Protein AF-M6RD53-F1 (afdb_monomer_lite)

Structure (mmCIF, N/CA/C/O backbone):
data_AF-M6RD53-F1
#
_entry.id   AF-M6RD53-F1
#
loop_
_atom_site.group_PDB
_atom_site.id
_atom_site.type_symbol
_atom_site.label_atom_id
_atom_site.label_alt_id
_atom_site.label_comp_id
_atom_site.label_asym_id
_atom_site.label_entity_id
_atom_site.label_seq_id
_atom_site.pdbx_PDB_ins_code
_atom_site.Cartn_x
_atom_site.Cartn_y
_atom_site.Cartn_z
_atom_site.occupancy
_atom_site.B_iso_or_equiv
_atom_site.auth_seq_id
_atom_site.auth_comp_id
_atom_site.auth_asym_id
_atom_site.auth_atom_id
_atom_site.pdbx_PDB_model_num
ATOM 1 N N . MET A 1 1 ? 35.331 -4.151 -40.644 1.00 53.81 1 MET A N 1
ATOM 2 C CA . MET A 1 1 ? 33.943 -4.321 -41.121 1.00 53.81 1 MET A CA 1
ATOM 3 C C . MET A 1 1 ? 34.021 -4.904 -42.520 1.00 53.81 1 MET A C 1
ATOM 5 O O . MET A 1 1 ? 34.867 -4.453 -43.284 1.00 53.81 1 MET A O 1
ATOM 9 N N . ARG A 1 2 ? 33.273 -5.974 -42.816 1.00 56.59 2 ARG A N 1
ATOM 10 C CA . ARG A 1 2 ? 33.287 -6.598 -44.147 1.00 56.59 2 ARG A CA 1
ATOM 11 C C . ARG A 1 2 ? 32.361 -5.780 -45.047 1.00 56.59 2 ARG A C 1
ATOM 13 O O . ARG A 1 2 ? 31.153 -5.938 -44.949 1.00 56.59 2 ARG A O 1
ATOM 20 N N . ASN A 1 3 ? 32.942 -4.913 -45.873 1.00 62.84 3 ASN A N 1
ATOM 21 C CA . ASN A 1 3 ? 32.221 -4.106 -46.869 1.00 62.84 3 ASN A CA 1
ATOM 22 C C . ASN A 1 3 ? 32.031 -4.845 -48.200 1.00 62.84 3 ASN A C 1
ATOM 24 O O . ASN A 1 3 ? 31.553 -4.262 -49.171 1.00 62.84 3 ASN A O 1
ATOM 28 N N . ASP A 1 4 ? 32.426 -6.115 -48.254 1.00 72.62 4 ASP A N 1
ATOM 29 C CA . ASP A 1 4 ? 32.366 -6.891 -49.480 1.00 72.62 4 ASP A CA 1
ATOM 30 C C . ASP A 1 4 ? 30.919 -7.331 -49.745 1.00 72.62 4 ASP A C 1
ATOM 32 O O . ASP A 1 4 ? 30.252 -7.836 -48.828 1.00 72.62 4 ASP A O 1
ATOM 36 N N . PRO A 1 5 ? 30.418 -7.153 -50.979 1.00 74.25 5 PRO A N 1
ATOM 37 C CA . PRO A 1 5 ? 29.074 -7.568 -51.339 1.00 74.25 5 PRO A CA 1
ATOM 38 C C . PRO A 1 5 ? 28.909 -9.083 -51.192 1.00 74.25 5 PRO A C 1
ATOM 40 O O . PRO A 1 5 ? 29.814 -9.867 -51.488 1.00 74.25 5 PRO A O 1
ATOM 43 N N . ILE A 1 6 ? 27.725 -9.515 -50.757 1.00 78.38 6 ILE A N 1
ATOM 44 C CA . ILE A 1 6 ? 27.370 -10.935 -50.730 1.00 78.38 6 ILE A CA 1
ATOM 45 C C . ILE A 1 6 ? 26.693 -11.290 -52.052 1.00 78.38 6 ILE A C 1
ATOM 47 O O . ILE A 1 6 ? 25.718 -10.654 -52.454 1.00 78.38 6 ILE A O 1
ATOM 51 N N . LYS A 1 7 ? 27.203 -12.333 -52.710 1.00 81.38 7 LYS A N 1
ATOM 52 C CA . LYS A 1 7 ? 26.614 -12.914 -53.919 1.00 81.38 7 LYS A CA 1
ATOM 53 C C . LYS A 1 7 ? 25.396 -13.752 -53.541 1.00 81.38 7 LYS A C 1
ATOM 55 O O . LYS A 1 7 ? 25.513 -14.720 -52.790 1.00 81.38 7 LYS A O 1
ATOM 60 N N . VAL A 1 8 ? 24.234 -13.382 -54.060 1.00 81.88 8 VAL A N 1
ATOM 61 C CA . VAL A 1 8 ? 22.974 -14.114 -53.901 1.00 81.88 8 VAL A CA 1
ATOM 62 C C . VAL A 1 8 ? 22.434 -14.525 -55.265 1.00 81.88 8 VAL A C 1
ATOM 64 O O . VAL A 1 8 ? 22.469 -13.759 -56.224 1.00 81.88 8 VAL A O 1
ATOM 67 N N . TYR A 1 9 ? 21.925 -15.752 -55.349 1.00 80.94 9 TYR A N 1
ATOM 68 C CA . TYR A 1 9 ? 21.310 -16.289 -56.559 1.00 80.94 9 TYR A CA 1
ATOM 69 C C . TYR A 1 9 ? 19.799 -16.153 -56.442 1.00 80.94 9 TYR A C 1
ATOM 71 O O . TYR A 1 9 ? 19.170 -16.837 -55.633 1.00 80.94 9 TYR A O 1
ATOM 79 N N . GLN A 1 10 ? 19.210 -15.266 -57.239 1.00 79.38 10 GLN A N 1
ATOM 80 C CA . GLN A 1 10 ? 17.764 -15.089 -57.277 1.00 79.38 10 GLN A CA 1
ATOM 81 C C . GLN A 1 10 ? 17.194 -15.769 -58.519 1.00 79.38 10 GLN A C 1
ATOM 83 O O . GLN A 1 10 ? 17.734 -15.645 -59.617 1.00 79.38 10 GLN A O 1
ATOM 88 N N . LYS A 1 11 ? 16.088 -16.494 -58.347 1.00 78.62 11 LYS A N 1
ATOM 89 C CA . LYS A 1 11 ? 15.357 -17.108 -59.456 1.00 78.62 11 LYS A CA 1
ATOM 90 C C . LYS A 1 11 ? 14.750 -16.006 -60.334 1.00 78.62 11 LYS A C 1
ATOM 92 O O . LYS A 1 11 ? 13.936 -15.219 -59.855 1.00 78.62 11 LYS A O 1
ATOM 97 N N . GLY A 1 12 ? 15.178 -15.941 -61.588 1.00 74.25 12 GLY A N 1
ATOM 98 C CA . GLY A 1 12 ? 14.642 -15.078 -62.636 1.00 74.25 12 GLY A CA 1
ATOM 99 C C . GLY A 1 12 ? 14.150 -15.897 -63.831 1.00 74.25 12 GLY A C 1
ATOM 100 O O . GLY A 1 12 ? 14.326 -17.116 -63.877 1.00 74.25 12 GLY A O 1
ATOM 101 N N . PHE A 1 13 ? 13.533 -15.218 -64.794 1.00 69.44 13 PHE A N 1
ATOM 102 C CA . PHE A 1 13 ? 13.013 -15.816 -66.022 1.00 69.44 13 PHE A CA 1
ATOM 103 C C . PHE A 1 13 ? 13.708 -15.166 -67.216 1.00 69.44 13 PHE A C 1
ATOM 105 O O . PHE A 1 13 ? 13.853 -13.944 -67.257 1.00 69.44 13 PHE A O 1
ATOM 112 N N . GLU A 1 14 ? 14.177 -15.980 -68.156 1.00 70.94 14 GLU A N 1
ATOM 113 C CA . GLU A 1 14 ? 14.779 -15.518 -69.407 1.00 70.94 14 GLU A CA 1
ATOM 114 C C . GLU A 1 14 ? 13.981 -16.129 -70.564 1.00 70.94 14 GLU A C 1
ATOM 116 O O . GLU A 1 14 ? 13.806 -17.350 -70.622 1.00 70.94 14 GLU A O 1
ATOM 121 N N . ASP A 1 15 ? 13.446 -15.279 -71.443 1.00 58.97 15 ASP A N 1
ATOM 122 C CA . ASP A 1 15 ? 12.709 -15.708 -72.631 1.00 58.97 15 ASP A CA 1
ATOM 123 C C . ASP A 1 15 ? 13.695 -15.941 -73.781 1.00 58.97 15 ASP A C 1
ATOM 125 O O . ASP A 1 15 ? 14.401 -15.031 -74.219 1.00 58.97 15 ASP A O 1
ATOM 129 N N . HIS A 1 16 ? 13.762 -17.182 -74.256 1.00 64.19 16 HIS A N 1
ATOM 130 C CA . HIS A 1 16 ? 14.516 -17.556 -75.446 1.00 64.19 16 HIS A CA 1
ATOM 131 C C . HIS A 1 16 ? 13.549 -18.199 -76.442 1.00 64.19 16 HIS A C 1
ATOM 133 O O . HIS A 1 16 ? 13.123 -19.340 -76.257 1.00 64.19 16 HIS A O 1
ATOM 139 N N . ASN A 1 17 ? 13.235 -17.478 -77.522 1.00 64.75 17 ASN A N 1
ATOM 140 C CA . ASN A 1 17 ? 12.312 -17.908 -78.579 1.00 64.75 17 ASN A CA 1
ATOM 141 C C . ASN A 1 17 ? 10.895 -18.277 -78.077 1.00 64.75 17 ASN A C 1
ATOM 143 O O . ASN A 1 17 ? 10.313 -19.251 -78.556 1.00 64.75 17 ASN A O 1
ATOM 147 N N . GLY A 1 18 ? 10.329 -17.518 -77.134 1.00 69.00 18 GLY A N 1
ATOM 148 C CA . GLY A 1 18 ? 8.959 -17.709 -76.641 1.00 69.00 18 GLY A CA 1
ATOM 149 C C . GLY A 1 18 ? 8.809 -18.837 -75.618 1.00 69.00 18 GLY A C 1
ATOM 150 O O . GLY A 1 18 ? 7.693 -19.291 -75.365 1.00 69.00 18 GLY A O 1
ATOM 151 N N . VAL A 1 19 ? 9.919 -19.320 -75.052 1.00 66.06 19 VAL A N 1
ATOM 152 C CA . VAL A 1 19 ? 9.939 -20.343 -74.002 1.00 66.06 19 VAL A CA 1
ATOM 153 C C . VAL A 1 19 ? 10.636 -19.757 -72.780 1.00 66.06 19 VAL A C 1
ATOM 155 O O . VAL A 1 19 ? 11.860 -19.611 -72.769 1.00 66.06 19 VAL A O 1
ATOM 158 N N . GLU A 1 20 ? 9.860 -19.455 -71.739 1.00 71.38 20 GLU A N 1
ATOM 159 C CA . GLU A 1 20 ? 10.399 -19.006 -70.456 1.00 71.38 20 GLU A CA 1
ATOM 160 C C . GLU A 1 20 ? 11.192 -20.135 -69.796 1.00 71.38 20 GLU A C 1
ATOM 162 O O . GLU A 1 20 ? 10.672 -21.224 -69.531 1.00 71.38 20 GLU A O 1
ATOM 167 N N . ARG A 1 21 ? 12.470 -19.875 -69.516 1.00 73.38 21 ARG A N 1
ATOM 168 C CA . ARG A 1 21 ? 13.313 -20.781 -68.734 1.00 73.38 21 ARG A CA 1
ATOM 169 C C . ARG A 1 21 ? 13.671 -20.141 -67.408 1.00 73.38 21 ARG A C 1
ATOM 171 O O . ARG A 1 21 ? 14.042 -18.969 -67.337 1.00 73.38 21 ARG A O 1
ATOM 178 N N . GLU A 1 22 ? 13.586 -20.941 -66.354 1.00 74.81 22 GLU A N 1
ATOM 179 C CA . GLU A 1 22 ? 14.036 -20.538 -65.029 1.00 74.81 22 GLU A CA 1
ATOM 180 C C . GLU A 1 22 ? 15.563 -20.442 -65.026 1.00 74.81 22 GLU A C 1
ATOM 182 O O . GLU A 1 22 ? 16.261 -21.416 -65.318 1.00 74.81 22 GLU A O 1
ATOM 187 N N . LYS A 1 23 ? 16.092 -19.267 -64.685 1.00 79.69 23 LYS A N 1
ATOM 188 C CA . LYS A 1 23 ? 17.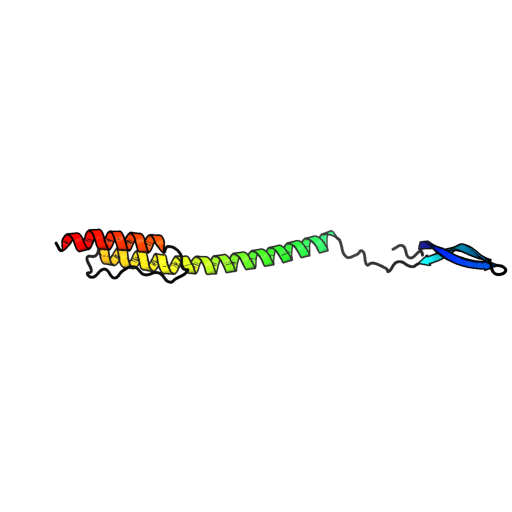531 -19.025 -64.580 1.00 79.69 23 LYS A CA 1
ATOM 189 C C . LYS A 1 23 ? 17.842 -18.343 -63.263 1.00 79.69 23 LYS A C 1
ATOM 191 O O . LYS A 1 23 ? 17.212 -17.359 -62.887 1.00 79.69 23 LYS A O 1
ATOM 196 N N . PHE A 1 24 ? 18.843 -18.852 -62.559 1.00 78.38 24 PHE A N 1
ATOM 197 C CA . PHE A 1 24 ? 19.360 -18.190 -61.371 1.00 78.38 24 PHE A CA 1
ATOM 198 C C . PHE A 1 24 ? 20.277 -17.045 -61.803 1.00 78.38 24 PHE A C 1
ATOM 200 O O . PHE A 1 24 ? 21.309 -17.274 -62.432 1.00 78.38 24 PHE A O 1
ATOM 207 N N . VAL A 1 25 ? 19.878 -15.813 -61.494 1.00 79.88 25 VAL A N 1
ATOM 208 C CA . VAL A 1 25 ? 20.654 -14.602 -61.773 1.00 79.88 25 VAL A CA 1
ATOM 209 C C . VAL A 1 25 ? 21.448 -14.245 -60.521 1.00 79.88 25 VAL A C 1
ATOM 211 O O . VAL A 1 25 ? 20.878 -14.099 -59.437 1.00 79.88 25 VAL A O 1
ATOM 214 N N . GLU A 1 26 ? 22.765 -14.121 -60.669 1.00 79.75 26 GLU A N 1
ATOM 215 C CA . GLU A 1 26 ? 23.658 -13.670 -59.602 1.00 79.75 26 GLU A CA 1
ATOM 216 C C . GLU A 1 26 ? 23.471 -12.165 -59.372 1.00 79.75 26 GLU A C 1
ATOM 218 O O . GLU A 1 26 ? 23.533 -11.363 -60.307 1.00 79.75 26 GLU A O 1
ATOM 223 N N . ARG A 1 27 ? 23.217 -11.778 -58.122 1.00 79.75 27 ARG A N 1
ATOM 224 C CA . ARG A 1 27 ? 23.136 -10.384 -57.686 1.00 79.75 27 ARG A CA 1
ATOM 225 C C . ARG A 1 27 ? 24.042 -10.171 -56.486 1.00 79.75 27 ARG A C 1
ATOM 227 O O . ARG A 1 27 ? 24.114 -11.006 -55.591 1.00 79.75 27 ARG A O 1
ATOM 234 N N . GLU A 1 28 ? 24.698 -9.026 -56.459 1.00 81.69 28 GLU A N 1
ATOM 235 C CA . GLU A 1 28 ? 25.512 -8.587 -55.334 1.00 81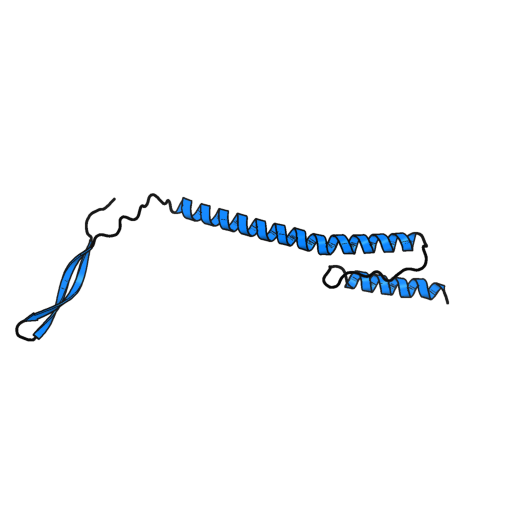.69 28 GLU A CA 1
ATOM 236 C C . GLU A 1 28 ? 24.669 -7.675 -54.438 1.00 81.69 28 GLU A C 1
ATOM 238 O O . GLU A 1 28 ? 24.154 -6.653 -54.893 1.00 81.69 28 GLU A O 1
ATOM 243 N N . ILE A 1 29 ? 24.486 -8.065 -53.173 1.00 79.12 29 ILE A N 1
ATOM 244 C CA . ILE A 1 29 ? 23.792 -7.251 -52.170 1.00 79.12 29 ILE A CA 1
ATOM 245 C C . ILE A 1 29 ? 24.778 -6.758 -51.113 1.00 79.12 29 ILE A C 1
ATOM 247 O O . ILE A 1 29 ? 25.564 -7.527 -50.555 1.00 79.12 29 ILE A O 1
ATOM 251 N N . PHE A 1 30 ? 24.709 -5.463 -50.816 1.00 76.94 30 PHE A N 1
ATOM 252 C CA . PHE A 1 30 ? 25.392 -4.873 -49.673 1.00 76.94 30 PHE A CA 1
ATOM 253 C C . PHE A 1 30 ? 24.505 -5.056 -48.445 1.00 76.94 30 PHE A C 1
ATOM 255 O O . PHE A 1 30 ? 23.360 -4.601 -48.432 1.00 76.94 30 PHE A O 1
ATOM 262 N N . LEU A 1 31 ? 25.013 -5.739 -47.418 1.00 72.31 31 LEU A N 1
ATOM 263 C CA . LEU A 1 31 ? 24.338 -5.719 -46.124 1.00 72.31 31 LEU A CA 1
ATOM 264 C C . LEU A 1 31 ? 24.483 -4.308 -45.543 1.00 72.31 31 LEU A C 1
ATOM 266 O O . LEU A 1 31 ? 25.557 -3.717 -45.678 1.00 72.31 31 LEU A O 1
ATOM 270 N N . PRO A 1 32 ? 23.432 -3.756 -44.915 1.00 70.56 32 PRO A N 1
ATOM 271 C CA . PRO A 1 32 ? 23.565 -2.488 -44.216 1.00 70.56 32 PRO A CA 1
ATOM 272 C C . PRO A 1 32 ? 24.671 -2.620 -43.164 1.00 70.56 32 PRO A C 1
ATOM 274 O O . PRO A 1 32 ? 24.783 -3.653 -42.499 1.00 70.56 32 PRO A O 1
ATOM 277 N N . ASP A 1 33 ? 25.506 -1.588 -43.053 1.00 69.44 33 ASP A N 1
ATOM 278 C CA . ASP A 1 33 ? 26.592 -1.542 -42.076 1.00 69.44 33 ASP A CA 1
ATOM 279 C C . ASP A 1 33 ? 25.974 -1.425 -40.677 1.00 69.44 33 ASP A C 1
ATOM 281 O O . ASP A 1 33 ? 25.650 -0.340 -40.189 1.00 69.44 33 ASP A O 1
ATOM 285 N N . TYR A 1 34 ? 25.679 -2.575 -40.071 1.00 64.69 34 TYR A N 1
ATOM 286 C CA . TYR A 1 34 ? 25.205 -2.635 -38.701 1.00 64.69 34 TYR A CA 1
ATOM 287 C C . TYR A 1 34 ? 26.376 -2.248 -37.803 1.00 64.69 34 TYR A C 1
ATOM 289 O O . TYR A 1 34 ? 27.356 -2.987 -37.706 1.00 64.69 34 TYR A O 1
ATOM 297 N N . ASP A 1 35 ? 26.265 -1.106 -37.123 1.00 61.88 35 ASP A N 1
ATOM 298 C CA . ASP A 1 35 ? 27.257 -0.676 -36.144 1.00 61.88 35 ASP A CA 1
ATOM 299 C C . ASP A 1 35 ? 27.310 -1.675 -34.974 1.00 61.88 35 ASP A C 1
ATOM 301 O O . ASP A 1 35 ? 26.584 -1.578 -33.982 1.00 61.88 35 ASP A O 1
ATOM 305 N N . HIS A 1 36 ? 28.180 -2.678 -35.095 1.00 62.03 36 HIS A N 1
ATOM 306 C CA . HIS A 1 36 ? 28.436 -3.683 -34.066 1.00 62.03 36 HIS A CA 1
ATOM 307 C C . HIS A 1 36 ? 29.122 -3.095 -32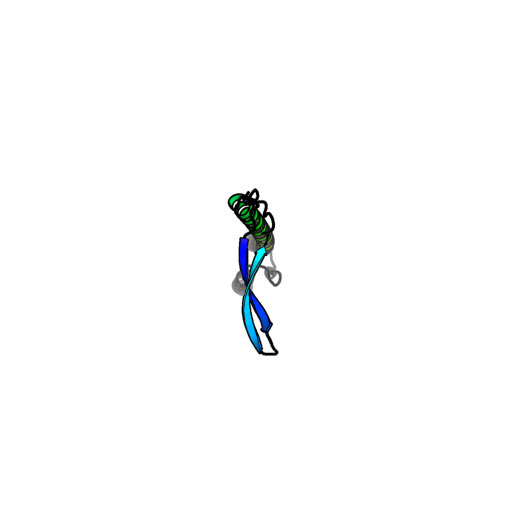.817 1.00 62.03 36 HIS A C 1
ATOM 309 O O . HIS A 1 36 ? 29.483 -3.847 -31.915 1.00 62.03 36 HIS A O 1
ATOM 315 N N . LYS A 1 37 ? 29.304 -1.766 -32.725 1.00 60.66 37 LYS A N 1
ATOM 316 C CA . LYS A 1 37 ? 29.718 -1.094 -31.481 1.00 60.66 37 LYS A CA 1
ATOM 317 C C . LYS A 1 37 ? 28.626 -1.077 -30.417 1.00 60.66 37 LYS A C 1
ATOM 319 O O . LYS A 1 37 ? 28.907 -0.757 -29.262 1.00 60.66 37 LYS A O 1
ATOM 324 N N . LEU A 1 38 ? 27.394 -1.435 -30.772 1.00 63.84 38 LEU A N 1
ATOM 325 C CA . LEU A 1 38 ? 26.370 -1.786 -29.800 1.00 63.84 38 LEU A CA 1
ATOM 326 C C . LEU A 1 38 ? 26.697 -3.160 -29.208 1.00 63.84 38 LEU A C 1
ATOM 328 O O . LEU A 1 38 ? 26.212 -4.190 -29.670 1.00 63.84 38 LEU A O 1
ATOM 332 N N . ASP A 1 39 ? 27.548 -3.157 -28.184 1.00 74.50 39 ASP A N 1
ATOM 333 C CA . ASP A 1 39 ? 27.868 -4.347 -27.410 1.00 74.50 39 ASP A CA 1
ATOM 334 C C . ASP A 1 39 ? 26.568 -4.980 -26.888 1.00 74.50 39 ASP A C 1
ATOM 336 O O . ASP A 1 39 ? 25.788 -4.356 -26.156 1.00 74.50 39 ASP A O 1
ATOM 340 N N . MET A 1 40 ? 26.326 -6.226 -27.296 1.00 73.88 40 MET A N 1
ATOM 341 C CA . MET A 1 40 ? 25.151 -7.001 -26.916 1.00 73.88 40 MET A CA 1
ATOM 342 C C . MET A 1 40 ? 24.989 -7.038 -25.390 1.00 73.88 40 MET A C 1
ATOM 344 O O . MET A 1 40 ? 23.865 -6.938 -24.890 1.00 73.88 40 MET A O 1
ATOM 348 N N . PHE A 1 41 ? 26.102 -7.078 -24.649 1.00 80.19 41 PHE A N 1
ATOM 349 C CA . PHE A 1 41 ? 26.093 -7.002 -23.190 1.00 80.19 41 PHE A CA 1
ATOM 350 C C . PHE A 1 41 ? 25.551 -5.661 -22.686 1.00 80.19 41 PHE A C 1
ATOM 352 O O . PHE A 1 41 ? 24.735 -5.627 -21.767 1.00 80.19 41 PHE A O 1
ATOM 359 N N . THR A 1 42 ? 25.925 -4.549 -23.320 1.00 82.31 42 THR A N 1
ATOM 360 C CA . THR A 1 42 ? 25.460 -3.210 -22.936 1.00 82.31 42 THR A CA 1
ATOM 361 C C . THR A 1 42 ? 23.954 -3.046 -23.148 1.00 82.31 42 THR A C 1
ATOM 363 O O . THR A 1 42 ? 23.277 -2.457 -22.302 1.00 82.31 42 THR A O 1
ATOM 366 N N . ILE A 1 43 ? 23.406 -3.576 -24.247 1.00 85.81 43 ILE A N 1
ATOM 367 C CA . ILE A 1 43 ? 21.957 -3.529 -24.506 1.00 85.81 43 ILE A CA 1
ATOM 368 C C . ILE A 1 43 ? 21.201 -4.347 -23.454 1.00 85.81 43 ILE A C 1
ATOM 370 O O . ILE A 1 43 ? 20.239 -3.852 -22.862 1.00 85.81 43 ILE A O 1
ATOM 374 N N . GLN A 1 44 ? 21.654 -5.575 -23.188 1.00 89.75 44 GLN A N 1
ATOM 375 C CA . GLN A 1 44 ? 21.006 -6.464 -22.223 1.00 89.75 44 GLN A CA 1
ATOM 376 C C . GLN A 1 44 ? 21.037 -5.880 -20.808 1.00 89.75 44 GLN A C 1
ATOM 378 O O . GLN A 1 44 ? 19.998 -5.798 -20.155 1.00 89.75 44 GLN A O 1
ATOM 383 N N . VAL A 1 45 ? 22.198 -5.397 -20.353 1.00 92.62 45 VAL A N 1
ATOM 384 C CA . VAL A 1 45 ? 22.352 -4.807 -19.016 1.00 92.62 45 VAL A CA 1
ATOM 385 C C . VAL A 1 45 ? 21.475 -3.566 -18.851 1.00 92.62 45 VAL A C 1
ATOM 387 O O . VAL A 1 45 ? 20.789 -3.441 -17.838 1.00 92.62 45 VAL A O 1
ATOM 390 N N . LYS A 1 46 ? 21.423 -2.670 -19.847 1.00 91.88 46 LYS A N 1
ATOM 391 C CA . LYS A 1 46 ? 20.537 -1.494 -19.796 1.00 91.88 46 LYS A CA 1
ATOM 392 C C . LYS A 1 46 ? 19.064 -1.891 -19.693 1.00 91.88 46 LYS A C 1
ATOM 394 O O . LYS A 1 46 ? 18.343 -1.312 -18.884 1.00 91.88 46 LYS A O 1
ATOM 399 N N . GLY A 1 47 ? 18.631 -2.886 -20.469 1.00 94.88 47 GLY A N 1
ATOM 400 C CA . GLY A 1 47 ? 17.265 -3.412 -20.406 1.00 94.88 47 GLY A CA 1
ATOM 401 C C . GLY A 1 47 ? 16.927 -4.003 -19.035 1.00 94.88 47 GLY A C 1
ATOM 402 O O . GLY A 1 47 ? 15.890 -3.671 -18.462 1.00 94.88 47 GLY A O 1
ATOM 403 N N . ILE A 1 48 ? 17.830 -4.814 -18.475 1.00 96.69 48 ILE A N 1
ATOM 404 C CA . ILE A 1 48 ? 17.678 -5.418 -17.144 1.00 96.69 48 ILE A CA 1
ATOM 405 C C . ILE A 1 48 ? 17.577 -4.340 -16.066 1.00 96.69 48 ILE A C 1
ATOM 407 O O . ILE A 1 48 ? 16.684 -4.408 -15.221 1.00 96.69 48 ILE A O 1
ATOM 411 N N . LEU A 1 49 ? 18.455 -3.334 -16.095 1.00 97.12 49 LEU A N 1
ATOM 412 C CA . LEU A 1 49 ? 18.434 -2.238 -15.126 1.00 97.12 49 LEU A CA 1
ATOM 413 C C . LEU A 1 49 ? 17.142 -1.430 -15.230 1.00 97.12 49 LEU A C 1
ATOM 415 O O . LEU A 1 49 ? 16.530 -1.128 -14.209 1.00 97.12 49 LEU A O 1
ATOM 419 N N . PHE A 1 50 ? 16.690 -1.128 -16.448 1.00 97.12 50 PHE A N 1
ATOM 420 C CA . PHE A 1 50 ? 15.439 -0.411 -16.662 1.00 97.12 50 PHE A CA 1
ATOM 421 C C . PHE A 1 50 ? 14.234 -1.189 -16.114 1.00 97.12 50 PHE A C 1
ATOM 423 O O . PHE A 1 50 ? 13.467 -0.640 -15.323 1.00 97.12 50 PHE A O 1
ATOM 430 N N . LEU A 1 51 ? 14.098 -2.476 -16.460 1.00 98.00 51 LEU A N 1
ATOM 431 C CA . LEU A 1 51 ? 13.025 -3.328 -15.936 1.00 98.00 51 LEU A CA 1
ATOM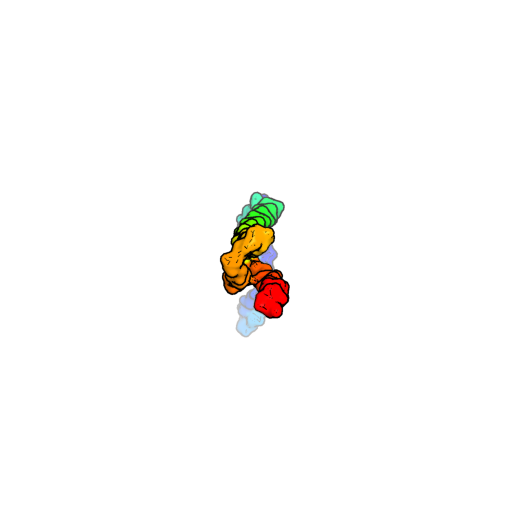 432 C C . LEU A 1 51 ? 13.102 -3.480 -14.413 1.00 98.00 51 LEU A C 1
ATOM 434 O O . LEU A 1 51 ? 12.071 -3.436 -13.748 1.00 98.00 51 LEU A O 1
ATOM 438 N N . SER A 1 52 ? 14.305 -3.626 -13.856 1.00 98.12 52 SER A N 1
ATOM 439 C CA . SER A 1 52 ? 14.509 -3.759 -12.409 1.00 98.12 52 SER A CA 1
ATOM 440 C C . SER A 1 52 ? 14.098 -2.490 -11.667 1.00 98.12 52 SER A C 1
ATOM 442 O O . SER A 1 52 ? 13.375 -2.571 -10.677 1.00 98.12 52 SER A O 1
ATOM 444 N N . CYS A 1 53 ? 14.494 -1.315 -12.163 1.00 98.25 53 CYS A N 1
ATOM 445 C CA . CYS A 1 53 ? 14.077 -0.030 -11.603 1.00 98.25 53 CYS A CA 1
ATOM 446 C C . CYS A 1 53 ? 12.562 0.163 -11.705 1.00 98.25 53 CYS A C 1
ATOM 448 O O . CYS A 1 53 ? 11.930 0.590 -10.740 1.00 98.25 53 CYS A O 1
ATOM 450 N N . LEU A 1 54 ? 11.970 -0.184 -12.850 1.00 98.31 54 LEU A N 1
ATOM 451 C CA . LEU A 1 54 ? 10.529 -0.098 -13.055 1.00 98.31 54 LEU A CA 1
ATOM 452 C C . LEU A 1 54 ? 9.772 -1.020 -12.086 1.00 98.31 54 LEU A C 1
ATOM 454 O O . LEU A 1 54 ? 8.811 -0.593 -11.446 1.00 98.31 54 LEU A O 1
ATOM 458 N N . PHE A 1 55 ? 10.229 -2.264 -11.940 1.00 98.25 55 PHE A N 1
ATOM 459 C CA . PHE A 1 55 ? 9.655 -3.234 -11.014 1.00 98.25 55 PHE A CA 1
ATOM 460 C C . PHE A 1 55 ? 9.782 -2.769 -9.563 1.00 98.25 55 PHE A C 1
ATOM 462 O O . PHE A 1 55 ? 8.790 -2.759 -8.840 1.00 98.25 55 PHE A O 1
ATOM 469 N N . LEU A 1 56 ? 10.968 -2.312 -9.151 1.00 98.25 56 LEU A N 1
ATOM 470 C CA . LEU A 1 56 ? 11.207 -1.785 -7.807 1.00 98.25 56 LEU A CA 1
ATOM 471 C C . LEU A 1 56 ? 10.323 -0.566 -7.506 1.00 98.25 56 LEU A C 1
ATOM 473 O O . LEU A 1 56 ? 9.771 -0.451 -6.412 1.00 98.25 56 LEU A O 1
ATOM 477 N N . GLY A 1 57 ? 10.152 0.332 -8.478 1.00 98.19 57 GLY A N 1
ATOM 478 C CA . GLY A 1 57 ? 9.252 1.476 -8.358 1.00 98.19 57 GLY A CA 1
ATOM 479 C C . GLY A 1 57 ? 7.803 1.039 -8.140 1.00 98.19 57 GLY A C 1
ATOM 480 O O . GLY A 1 57 ? 7.155 1.493 -7.197 1.00 98.19 57 GLY A O 1
ATOM 481 N N . MET A 1 58 ? 7.313 0.100 -8.955 1.00 98.12 58 MET A N 1
ATOM 482 C CA . MET A 1 58 ? 5.961 -0.448 -8.818 1.00 98.12 58 MET A CA 1
ATOM 483 C C . MET A 1 58 ? 5.743 -1.142 -7.468 1.00 98.12 58 MET A C 1
ATOM 485 O O . MET A 1 58 ? 4.743 -0.871 -6.801 1.00 98.12 58 MET A O 1
ATOM 489 N N . THR A 1 59 ? 6.670 -1.999 -7.030 1.00 97.81 59 THR A N 1
ATOM 490 C CA . THR A 1 59 ? 6.540 -2.710 -5.747 1.00 97.81 59 THR A CA 1
ATOM 491 C C . THR A 1 59 ? 6.594 -1.753 -4.562 1.00 97.81 59 THR A C 1
ATOM 493 O O . THR A 1 59 ? 5.816 -1.910 -3.621 1.00 97.81 59 THR A O 1
ATOM 496 N N . THR A 1 60 ? 7.439 -0.721 -4.617 1.00 97.69 60 THR A N 1
ATOM 497 C CA . THR A 1 60 ? 7.521 0.313 -3.573 1.00 97.69 60 THR A CA 1
ATOM 498 C C . THR A 1 60 ? 6.203 1.071 -3.446 1.00 97.69 60 THR A C 1
ATOM 500 O O . THR A 1 60 ? 5.660 1.178 -2.345 1.00 97.69 60 THR A O 1
ATOM 503 N N . ILE A 1 61 ? 5.640 1.539 -4.565 1.00 97.19 61 ILE A N 1
ATOM 504 C CA . ILE A 1 61 ? 4.353 2.250 -4.575 1.00 97.19 61 ILE A CA 1
ATOM 505 C C . ILE A 1 61 ? 3.242 1.352 -4.022 1.00 97.19 61 ILE A C 1
ATOM 507 O O . ILE A 1 61 ? 2.493 1.771 -3.138 1.00 97.19 61 ILE A O 1
ATOM 511 N N . PHE A 1 62 ? 3.163 0.104 -4.491 1.00 97.00 62 PHE A N 1
ATOM 512 C CA . PHE A 1 62 ? 2.164 -0.851 -4.017 1.00 97.00 62 PHE A CA 1
ATOM 513 C C . PHE A 1 62 ? 2.285 -1.105 -2.509 1.00 97.00 62 PHE A C 1
ATOM 515 O O . PHE A 1 62 ? 1.285 -1.077 -1.792 1.00 97.00 62 PHE A O 1
ATOM 522 N N . THR A 1 63 ? 3.511 -1.276 -2.011 1.00 96.56 63 THR A N 1
ATOM 523 C CA . THR A 1 63 ? 3.786 -1.511 -0.586 1.00 96.56 63 THR A CA 1
ATOM 524 C C . THR A 1 63 ? 3.346 -0.332 0.276 1.00 96.56 63 THR A C 1
ATOM 526 O O . THR A 1 63 ? 2.711 -0.532 1.311 1.00 96.56 63 THR A O 1
ATOM 529 N N . ILE A 1 64 ? 3.631 0.902 -0.152 1.00 95.81 64 ILE A N 1
ATOM 530 C CA . ILE A 1 64 ? 3.217 2.112 0.570 1.00 95.81 64 ILE A CA 1
ATOM 531 C C . ILE A 1 64 ? 1.689 2.202 0.627 1.00 95.81 64 ILE A C 1
ATOM 533 O O . ILE A 1 64 ? 1.123 2.375 1.709 1.00 95.81 64 ILE A O 1
ATOM 537 N N . ILE A 1 65 ? 1.011 2.034 -0.513 1.00 93.25 65 ILE A N 1
ATOM 538 C CA . ILE A 1 65 ? -0.457 2.078 -0.580 1.00 93.25 65 ILE A CA 1
ATOM 539 C C . ILE A 1 65 ? -1.061 1.010 0.338 1.00 93.25 65 ILE A C 1
ATOM 541 O O . ILE A 1 65 ? -1.945 1.313 1.141 1.00 93.25 65 ILE A O 1
ATOM 545 N N . TYR A 1 66 ? -0.558 -0.223 0.270 1.00 94.12 66 TYR A N 1
ATOM 546 C CA . TYR A 1 66 ? -1.048 -1.322 1.095 1.00 94.12 66 TYR A CA 1
ATOM 547 C C . TYR A 1 66 ? -0.800 -1.086 2.594 1.00 94.12 66 TYR A C 1
ATOM 549 O O . TYR A 1 66 ? -1.693 -1.294 3.413 1.00 94.12 66 TYR A O 1
ATOM 557 N N . SER A 1 67 ? 0.365 -0.548 2.963 1.00 95.19 67 SER A N 1
ATOM 558 C CA . SER A 1 67 ? 0.685 -0.183 4.349 1.00 95.19 67 SER A CA 1
ATOM 559 C C . SER A 1 67 ? -0.314 0.829 4.928 1.00 95.19 67 SER A C 1
ATOM 561 O O . SER A 1 67 ? -0.795 0.667 6.054 1.00 95.19 67 SER A O 1
ATOM 563 N N . HIS A 1 68 ? -0.734 1.826 4.142 1.00 90.44 68 HIS A N 1
ATOM 564 C CA . HIS A 1 68 ? -1.749 2.791 4.577 1.00 90.44 68 HIS A CA 1
ATOM 565 C C . HIS A 1 68 ? -3.129 2.158 4.823 1.00 90.44 68 HIS A C 1
ATOM 567 O O . HIS A 1 68 ? -3.826 2.580 5.756 1.00 90.44 68 HIS A O 1
ATOM 573 N N . LYS A 1 69 ? -3.495 1.117 4.059 1.00 93.12 69 LYS A N 1
ATOM 574 C CA . LYS A 1 69 ? -4.721 0.325 4.280 1.00 93.12 69 LYS A CA 1
ATOM 575 C C . LYS A 1 69 ? -4.687 -0.488 5.576 1.00 93.12 69 LYS A C 1
ATOM 577 O O . LYS A 1 69 ? -5.739 -0.922 6.028 1.00 93.12 69 LYS A O 1
ATOM 582 N N . MET A 1 70 ? -3.515 -0.689 6.184 1.00 94.94 70 MET A N 1
ATOM 583 C CA . MET A 1 70 ? -3.347 -1.405 7.456 1.00 94.94 70 MET A CA 1
ATOM 584 C C . MET A 1 70 ? -3.189 -0.450 8.647 1.00 94.94 70 MET A C 1
ATOM 586 O O . MET A 1 70 ? -3.840 -0.628 9.679 1.00 94.94 70 MET A O 1
ATOM 590 N N . ALA A 1 71 ? -2.350 0.584 8.507 1.00 94.50 71 ALA A N 1
ATOM 591 C CA . ALA A 1 71 ? -1.954 1.476 9.600 1.00 94.50 71 ALA A CA 1
ATOM 592 C C . ALA A 1 71 ? -3.125 2.279 10.196 1.00 94.50 71 ALA A C 1
ATOM 594 O O . ALA A 1 71 ? -3.225 2.437 11.413 1.00 94.50 71 ALA A O 1
ATOM 595 N N . GLY A 1 72 ? -4.039 2.770 9.353 1.00 91.00 72 GLY A N 1
ATOM 596 C CA . GLY A 1 72 ? -5.224 3.497 9.818 1.00 91.00 72 GLY A CA 1
ATOM 597 C C . GLY A 1 72 ? -6.163 2.620 10.658 1.00 91.00 72 GLY A C 1
ATOM 598 O O . GLY A 1 72 ? -6.446 2.959 11.812 1.00 91.00 72 GLY A O 1
ATOM 599 N N . PRO A 1 73 ? -6.632 1.483 10.116 1.00 93.25 73 PRO A N 1
ATOM 600 C CA . PRO A 1 73 ? -7.509 0.567 10.839 1.00 93.25 73 PRO A CA 1
ATOM 601 C C . PRO A 1 73 ? -6.924 0.035 12.146 1.00 93.25 73 PRO A C 1
ATOM 603 O O . PRO A 1 73 ? -7.611 0.063 13.168 1.00 93.25 73 PRO A O 1
ATOM 606 N N . ILE A 1 74 ? -5.653 -0.391 12.149 1.00 95.06 74 ILE A N 1
ATOM 607 C CA . ILE A 1 74 ? -5.018 -0.939 13.356 1.00 95.06 74 ILE A CA 1
ATOM 608 C C . ILE A 1 74 ? -4.890 0.121 14.455 1.00 95.06 74 ILE A C 1
ATOM 610 O O . ILE A 1 74 ? -5.120 -0.169 15.631 1.00 95.06 74 ILE A O 1
ATOM 614 N N . TYR A 1 75 ? -4.591 1.371 14.082 1.00 93.81 75 TYR A N 1
ATOM 615 C CA . TYR A 1 75 ? -4.542 2.484 15.025 1.00 93.81 75 TYR A CA 1
ATOM 616 C C . TYR A 1 75 ? -5.921 2.754 15.638 1.00 93.81 75 TYR A C 1
ATOM 618 O O . TYR A 1 75 ? -6.031 2.915 16.856 1.00 93.81 75 TYR A O 1
ATOM 626 N N . ASN A 1 76 ? -6.982 2.735 14.822 1.00 90.38 76 ASN A N 1
ATOM 627 C CA . ASN A 1 76 ? -8.350 2.889 15.313 1.00 90.38 76 ASN A CA 1
ATOM 628 C C . ASN A 1 76 ? -8.732 1.754 16.275 1.00 90.38 76 ASN A C 1
ATOM 630 O O . ASN A 1 76 ? -9.168 2.043 17.387 1.00 90.38 76 ASN A O 1
ATOM 634 N N . ILE A 1 77 ? -8.503 0.488 15.900 1.00 93.44 77 ILE A N 1
ATOM 635 C CA . ILE A 1 77 ? -8.753 -0.673 16.772 1.00 93.44 77 ILE A CA 1
ATOM 636 C C . ILE A 1 77 ? -8.049 -0.483 18.121 1.00 93.44 77 ILE A C 1
ATOM 638 O O . ILE A 1 77 ? -8.689 -0.546 19.170 1.00 93.44 77 ILE A O 1
ATOM 642 N N . LYS A 1 78 ? -6.743 -0.186 18.105 1.00 93.69 78 LYS A N 1
ATOM 643 C CA . LYS A 1 78 ? -5.946 0.006 19.324 1.00 93.69 78 LYS A CA 1
ATOM 644 C C . LYS A 1 78 ? -6.510 1.119 20.208 1.00 93.69 78 LYS A C 1
ATOM 646 O O . LYS A 1 78 ? -6.570 0.960 21.427 1.00 93.69 78 LYS A O 1
ATOM 651 N N . ASN A 1 79 ? -6.927 2.233 19.610 1.00 91.44 79 ASN A N 1
ATOM 652 C CA . ASN A 1 79 ? -7.498 3.355 20.344 1.00 91.44 79 ASN A CA 1
ATOM 653 C C . ASN A 1 79 ? -8.848 2.996 20.985 1.00 91.44 79 ASN A C 1
ATOM 655 O O . ASN A 1 79 ? -9.060 3.300 22.155 1.00 91.44 79 ASN A O 1
ATOM 659 N N . GLN A 1 80 ? -9.735 2.302 20.261 1.00 90.00 80 GLN A N 1
ATOM 660 C CA . GLN A 1 80 ? -11.024 1.859 20.810 1.00 90.00 80 GLN A CA 1
ATOM 661 C C . GLN A 1 80 ? -10.833 0.864 21.957 1.00 90.00 80 GLN A C 1
ATOM 663 O O . GLN A 1 80 ? -11.433 1.022 23.017 1.00 90.00 80 GLN A O 1
ATOM 668 N N . LEU A 1 81 ? -9.940 -0.116 21.792 1.00 89.81 81 LEU A N 1
ATOM 669 C CA . LEU A 1 81 ? -9.637 -1.088 22.844 1.00 89.81 81 LEU A CA 1
ATOM 670 C C . LEU A 1 81 ? -9.044 -0.426 24.093 1.00 89.81 81 LEU A C 1
ATOM 672 O O . LEU A 1 81 ? -9.391 -0.810 25.206 1.00 89.81 81 LEU A O 1
ATOM 676 N N . ARG A 1 82 ? -8.193 0.597 23.931 1.00 91.19 82 ARG A N 1
ATOM 677 C CA . ARG A 1 82 ? -7.651 1.363 25.063 1.00 91.19 82 ARG A CA 1
ATOM 678 C C . ARG A 1 82 ? -8.752 2.100 25.833 1.00 91.19 82 ARG A C 1
ATOM 680 O O . ARG A 1 82 ? -8.724 2.078 27.058 1.00 91.19 82 ARG A O 1
ATOM 687 N N . LYS A 1 83 ? -9.716 2.711 25.137 1.00 87.75 83 LYS A N 1
ATOM 688 C CA . LYS A 1 83 ? -10.868 3.376 25.773 1.00 87.75 83 LYS A CA 1
ATOM 689 C C . LYS A 1 83 ? -11.757 2.391 26.524 1.00 87.75 83 LYS A C 1
ATOM 691 O O . LYS A 1 83 ? -12.119 2.646 27.667 1.00 87.75 83 LYS A O 1
ATOM 696 N N . LEU A 1 84 ? -12.027 1.229 25.922 1.00 86.00 84 LEU A N 1
ATOM 697 C CA . LEU A 1 84 ? -12.737 0.146 26.606 1.00 86.00 84 LEU A CA 1
ATOM 698 C C . LEU A 1 84 ? -12.003 -0.313 27.868 1.00 86.00 84 LEU A C 1
ATOM 700 O O . LEU A 1 84 ? -12.627 -0.486 28.909 1.00 86.00 84 LEU A O 1
ATOM 704 N N . ALA A 1 85 ? -10.685 -0.501 27.785 1.00 86.62 85 ALA A N 1
ATOM 705 C CA . ALA A 1 85 ? -9.875 -0.916 28.926 1.00 86.62 85 ALA A CA 1
ATOM 706 C C . ALA A 1 85 ? -9.863 0.131 30.054 1.00 86.62 85 ALA A C 1
ATOM 708 O O . ALA A 1 85 ? -9.738 -0.236 31.218 1.00 86.62 85 ALA A O 1
ATOM 709 N N . ALA A 1 86 ? -10.024 1.414 29.720 1.00 88.62 86 ALA A N 1
ATOM 710 C CA . ALA A 1 86 ? -10.146 2.508 30.682 1.00 88.62 86 ALA A CA 1
ATOM 711 C C . ALA A 1 86 ? -11.550 2.631 31.310 1.00 88.62 86 ALA A C 1
ATOM 713 O O . ALA A 1 86 ? -11.735 3.438 32.217 1.00 88.62 86 ALA A O 1
ATOM 714 N N . GLY A 1 87 ? -12.532 1.841 30.860 1.00 80.31 87 GLY A N 1
ATOM 715 C CA . GLY A 1 87 ? -13.903 1.878 31.377 1.00 80.31 87 GLY A CA 1
ATOM 716 C C . GLY A 1 87 ? -14.768 3.013 30.816 1.00 80.31 87 GLY A C 1
ATOM 717 O O . GLY A 1 87 ? -15.806 3.319 31.396 1.00 80.31 87 GLY A O 1
ATOM 718 N N . GLU A 1 88 ? -14.373 3.638 29.701 1.00 77.12 88 GLU A N 1
ATOM 719 C CA . GLU A 1 88 ? -15.179 4.670 29.036 1.00 77.12 88 GLU A CA 1
ATOM 720 C C . GLU A 1 88 ? -16.404 4.030 28.336 1.00 77.12 88 GLU A C 1
ATOM 722 O O . GLU A 1 88 ? -16.264 3.363 27.308 1.00 77.12 88 GLU A O 1
ATOM 727 N N . GLU A 1 89 ? -17.620 4.228 28.868 1.00 67.06 89 GLU A N 1
ATOM 728 C CA . GLU A 1 89 ? -18.880 3.915 28.166 1.00 67.06 89 GLU A CA 1
ATOM 729 C C . GLU A 1 89 ? -19.377 5.116 27.327 1.00 67.06 89 GLU A C 1
ATOM 731 O O . GLU A 1 89 ? -19.244 6.257 27.773 1.00 67.06 89 GLU A O 1
ATOM 736 N N . PRO A 1 90 ? -20.022 4.916 26.154 1.00 55.41 90 PRO A N 1
ATOM 737 C CA . PRO A 1 90 ? -20.339 3.651 25.495 1.00 55.41 90 PRO A CA 1
ATOM 738 C C . PRO A 1 90 ? -19.291 3.248 24.443 1.00 55.41 90 PRO A C 1
ATOM 740 O O . PRO A 1 90 ? -18.840 4.061 23.630 1.00 55.41 90 PRO A O 1
ATOM 743 N N . ALA A 1 91 ? -18.986 1.949 24.393 1.00 59.25 91 ALA A N 1
ATOM 744 C CA . ALA A 1 91 ? -18.196 1.330 23.335 1.00 59.25 91 ALA A CA 1
ATOM 745 C C . ALA A 1 91 ? -18.907 1.489 21.978 1.00 59.25 91 ALA A C 1
ATOM 747 O O . ALA A 1 91 ? -19.789 0.709 21.616 1.00 59.25 91 ALA A O 1
ATOM 748 N N . ARG A 1 92 ? -18.553 2.521 21.204 1.00 65.94 92 ARG A N 1
ATOM 749 C CA . ARG A 1 92 ? -18.981 2.605 19.801 1.00 65.94 92 ARG A CA 1
ATOM 750 C C . ARG A 1 92 ? -18.407 1.400 19.054 1.00 65.94 92 ARG A C 1
ATOM 752 O O . ARG A 1 92 ? -17.233 1.083 19.232 1.00 65.94 92 ARG A O 1
ATOM 759 N N . LYS A 1 93 ? -19.214 0.764 18.191 1.00 81.69 93 LYS A N 1
ATOM 760 C CA . LYS A 1 93 ? -18.737 -0.315 17.309 1.00 81.69 93 LYS A CA 1
ATOM 761 C C . LYS A 1 93 ? -17.471 0.145 16.579 1.00 81.69 93 LYS A C 1
ATOM 763 O O . LYS A 1 93 ? -17.457 1.223 15.976 1.00 81.69 93 LYS A O 1
ATOM 768 N N . ILE A 1 94 ? -16.423 -0.666 16.643 1.00 89.06 94 ILE A N 1
ATOM 769 C CA . ILE A 1 94 ? -15.184 -0.490 15.898 1.00 89.06 94 ILE A CA 1
ATOM 770 C C . ILE A 1 94 ? -15.542 -0.602 14.417 1.00 89.06 94 ILE A C 1
ATOM 772 O O . ILE A 1 94 ? -15.928 -1.668 13.949 1.00 89.06 94 ILE A O 1
ATOM 776 N N . LYS A 1 95 ? -15.465 0.512 13.685 1.00 88.56 95 LYS A N 1
ATOM 777 C CA . LYS A 1 95 ? -15.730 0.557 12.242 1.00 88.56 95 LYS A CA 1
ATOM 778 C C . LYS A 1 95 ? -14.433 0.779 11.483 1.00 88.56 95 LYS A C 1
ATOM 780 O O . LYS A 1 95 ? -13.667 1.687 11.814 1.00 88.56 95 LYS A O 1
ATOM 785 N N . ILE A 1 96 ? -14.225 -0.023 10.449 1.00 91.31 96 ILE A N 1
ATOM 786 C CA . ILE A 1 96 ? -13.134 0.127 9.491 1.00 91.31 96 ILE A CA 1
ATOM 787 C C . ILE A 1 96 ? -13.740 0.482 8.124 1.00 91.31 96 ILE A C 1
ATOM 789 O O . ILE A 1 96 ? -14.896 0.173 7.840 1.00 91.31 96 ILE A O 1
ATOM 793 N N . ARG A 1 97 ? -12.992 1.216 7.294 1.00 89.56 97 ARG A N 1
ATOM 794 C CA . ARG A 1 97 ? -13.424 1.647 5.956 1.00 89.56 97 ARG A CA 1
ATOM 795 C C . ARG A 1 97 ? -13.566 0.429 5.043 1.00 89.56 97 ARG A C 1
ATOM 797 O O . ARG A 1 97 ? -12.752 -0.482 5.125 1.00 89.56 97 ARG A O 1
ATOM 804 N N . LYS A 1 98 ? -14.545 0.411 4.136 1.00 86.12 98 LYS A N 1
ATOM 805 C CA . LYS A 1 98 ? -14.696 -0.699 3.180 1.00 86.12 98 LYS A CA 1
ATOM 806 C C . LYS A 1 98 ? -13.446 -0.811 2.299 1.00 86.12 98 LYS A C 1
ATOM 808 O O . LYS A 1 98 ? -13.046 0.169 1.679 1.00 86.12 98 LYS A O 1
ATOM 813 N N . GLY A 1 99 ? -12.868 -2.008 2.236 1.00 87.00 99 GLY A N 1
ATOM 814 C CA . GLY A 1 99 ? -11.673 -2.298 1.443 1.00 87.00 99 GLY A CA 1
ATOM 815 C C . GLY A 1 99 ? -10.354 -2.155 2.200 1.00 87.00 99 GLY A C 1
ATOM 816 O O . GLY A 1 99 ? -9.346 -2.615 1.681 1.00 87.00 99 GLY A O 1
ATOM 817 N N . ASP A 1 100 ? -10.347 -1.586 3.406 1.00 92.94 100 ASP A N 1
ATOM 818 C CA . ASP A 1 100 ? -9.190 -1.631 4.306 1.00 92.94 100 ASP A CA 1
ATOM 819 C C . ASP A 1 100 ? -9.051 -3.013 4.966 1.00 92.94 100 ASP A C 1
ATOM 821 O O . ASP A 1 100 ? -10.029 -3.757 5.087 1.00 92.94 100 ASP A O 1
ATOM 825 N N . GLU A 1 101 ? -7.846 -3.326 5.439 1.00 94.38 101 GLU A N 1
ATOM 826 C CA . GLU A 1 101 ? -7.554 -4.597 6.108 1.00 94.38 101 GLU A CA 1
ATOM 827 C C . GLU A 1 101 ? -8.218 -4.691 7.497 1.00 94.38 101 GLU A C 1
ATOM 829 O O . GLU A 1 101 ? -8.637 -3.689 8.083 1.00 94.38 101 GLU A O 1
ATOM 834 N N . PHE A 1 102 ? -8.271 -5.908 8.051 1.00 95.31 102 PHE A N 1
ATOM 835 C CA . PHE A 1 102 ? -8.770 -6.217 9.404 1.00 95.31 102 PHE A CA 1
ATOM 836 C C . PHE A 1 102 ? -10.289 -6.078 9.633 1.00 95.31 102 PHE A C 1
ATOM 838 O O . PHE A 1 102 ? -10.711 -5.999 10.787 1.00 95.31 102 PHE A O 1
ATOM 845 N N . GLN A 1 103 ? -11.120 -6.093 8.582 1.00 94.25 103 GLN A N 1
ATOM 846 C CA . GLN A 1 103 ? -12.592 -6.063 8.723 1.00 94.25 103 GLN A CA 1
ATOM 847 C C . GLN A 1 103 ? -13.103 -7.164 9.658 1.00 94.25 103 GLN A C 1
ATOM 849 O O . GLN A 1 103 ? -13.758 -6.872 10.653 1.00 94.25 103 GLN A O 1
ATOM 854 N N . GLU A 1 104 ? -12.717 -8.414 9.390 1.00 94.50 104 GLU A N 1
ATOM 855 C CA . GLU A 1 104 ? -13.143 -9.577 10.178 1.00 94.50 104 GLU A CA 1
ATOM 856 C C . GLU A 1 104 ? -12.704 -9.474 11.643 1.00 94.50 104 GLU A C 1
ATOM 858 O O . GLU A 1 104 ? -13.452 -9.833 12.551 1.00 94.50 104 GLU A O 1
ATOM 863 N N . LEU A 1 105 ? -11.512 -8.919 11.895 1.00 95.00 105 LEU A N 1
ATOM 864 C CA . LEU A 1 105 ? -11.031 -8.669 13.251 1.00 95.00 105 LEU A CA 1
ATOM 865 C C . LEU A 1 105 ? -11.896 -7.620 13.960 1.00 95.00 105 LEU A C 1
ATOM 867 O O . LEU A 1 105 ? -12.244 -7.808 15.124 1.00 95.00 105 LEU A O 1
ATOM 871 N N . ALA A 1 106 ? -12.251 -6.522 13.288 1.00 93.75 106 ALA A N 1
ATOM 872 C CA . ALA A 1 106 ? -13.142 -5.522 13.871 1.00 93.75 106 ALA A CA 1
ATOM 873 C C . ALA A 1 106 ? -14.538 -6.088 14.146 1.00 93.75 106 ALA A C 1
ATOM 875 O O . ALA A 1 106 ? -15.095 -5.818 15.210 1.00 93.75 106 ALA A O 1
ATOM 876 N N . ASP A 1 107 ? -15.078 -6.901 13.239 1.00 93.50 107 ASP A N 1
ATOM 877 C CA . ASP A 1 107 ? -16.370 -7.560 13.422 1.00 93.50 107 ASP A CA 1
ATOM 878 C C . ASP A 1 107 ? -16.345 -8.518 14.615 1.00 93.50 107 ASP A C 1
ATOM 880 O O . ASP A 1 107 ? -17.223 -8.448 15.478 1.00 93.50 107 ASP A O 1
ATOM 884 N N . LEU A 1 108 ? -15.301 -9.342 14.734 1.00 93.94 108 LEU A N 1
ATOM 885 C CA . LEU A 1 108 ? -15.124 -10.243 15.871 1.00 93.94 108 LEU A CA 1
ATOM 886 C C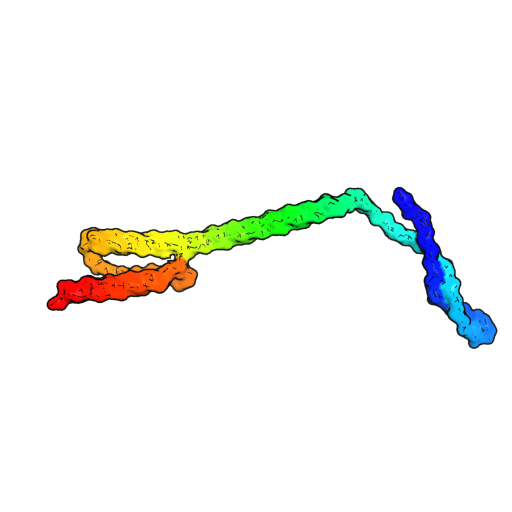 . LEU A 1 108 ? -14.980 -9.473 17.191 1.00 93.94 108 LEU A C 1
ATOM 888 O O . LEU A 1 108 ? -15.623 -9.815 18.184 1.00 93.94 108 LEU A O 1
ATOM 892 N N . LEU A 1 109 ? -14.183 -8.400 17.212 1.00 92.25 109 LEU A N 1
ATOM 893 C CA . LEU A 1 109 ? -14.053 -7.546 18.395 1.00 92.25 109 LEU A CA 1
ATOM 894 C C . LEU A 1 109 ? -15.398 -6.926 18.782 1.00 92.25 109 LEU A C 1
ATOM 896 O O . LEU A 1 109 ? -15.748 -6.927 19.959 1.00 92.25 109 LEU A O 1
ATOM 900 N N . ASN A 1 110 ? -16.182 -6.455 17.812 1.00 91.69 110 ASN A N 1
ATOM 901 C CA . ASN A 1 110 ? -17.517 -5.924 18.070 1.00 91.69 110 ASN A CA 1
ATOM 902 C C . ASN A 1 110 ? -18.446 -6.973 18.685 1.00 91.69 110 ASN A C 1
ATOM 904 O O . ASN A 1 110 ? -19.140 -6.659 19.649 1.00 91.69 110 ASN A O 1
ATOM 908 N N . GLN A 1 111 ? -18.431 -8.212 18.186 1.00 91.44 111 GLN A N 1
ATOM 909 C CA . GLN A 1 111 ? -19.223 -9.308 18.754 1.00 91.44 111 GLN A CA 1
ATOM 910 C C . GLN A 1 111 ? -18.825 -9.610 20.204 1.00 91.44 111 GLN A C 1
ATOM 912 O O . GLN A 1 111 ? -19.690 -9.789 21.065 1.00 91.44 111 GLN A O 1
ATOM 917 N N . VAL A 1 112 ? -17.522 -9.627 20.502 1.00 89.31 112 VAL A N 1
ATOM 918 C CA . VAL A 1 112 ? -17.012 -9.851 21.864 1.00 89.31 112 VAL A CA 1
ATOM 919 C C . VAL A 1 112 ? -17.443 -8.725 22.801 1.00 89.31 112 VAL A C 1
ATOM 921 O O . VAL A 1 112 ? -17.910 -8.995 23.908 1.00 89.31 112 VAL A O 1
ATOM 924 N N . ILE A 1 113 ? -17.315 -7.474 22.358 1.00 87.12 113 ILE A N 1
ATOM 925 C CA . ILE A 1 113 ? -17.732 -6.288 23.112 1.00 87.12 113 ILE A CA 1
ATOM 926 C C . ILE A 1 113 ? -19.231 -6.351 23.404 1.00 87.12 113 ILE A C 1
ATOM 928 O O . ILE A 1 113 ? -19.636 -6.213 24.556 1.00 87.12 113 ILE A O 1
ATOM 932 N N . GLU A 1 114 ? -20.043 -6.620 22.384 1.00 86.19 114 GLU A N 1
ATOM 933 C CA . GLU A 1 114 ? -21.497 -6.725 22.499 1.00 86.19 114 GLU A CA 1
ATOM 934 C C . GLU A 1 114 ? -21.890 -7.838 23.482 1.00 86.19 114 GLU A C 1
ATOM 936 O O . GLU A 1 114 ? -22.667 -7.603 24.403 1.00 86.19 114 GLU A O 1
ATOM 941 N N . THR A 1 115 ? -21.259 -9.011 23.382 1.00 85.81 115 THR A N 1
ATOM 942 C CA . THR A 1 115 ? -21.532 -10.154 24.267 1.00 85.81 115 THR A CA 1
ATOM 943 C C . THR A 1 115 ? -21.102 -9.901 25.712 1.00 85.81 115 THR A C 1
ATOM 945 O O . THR A 1 115 ? -21.790 -10.317 26.639 1.00 85.81 115 THR A O 1
ATOM 948 N N . ARG A 1 116 ? -19.951 -9.263 25.951 1.00 81.50 116 ARG A N 1
ATOM 949 C CA . ARG A 1 116 ? -19.388 -9.112 27.306 1.00 81.50 116 ARG A CA 1
ATOM 950 C C . ARG A 1 116 ? -19.884 -7.870 28.040 1.00 81.50 116 ARG A C 1
ATOM 952 O O . ARG A 1 116 ? -20.009 -7.926 29.260 1.00 81.50 116 ARG A O 1
ATOM 959 N N . ILE A 1 117 ? -20.146 -6.773 27.330 1.00 75.38 117 ILE A N 1
ATOM 960 C CA . ILE A 1 117 ? -20.639 -5.529 27.934 1.00 75.38 117 ILE A CA 1
ATOM 961 C C . ILE A 1 117 ? -22.151 -5.600 28.147 1.00 75.38 117 ILE A C 1
ATOM 963 O O . ILE A 1 117 ? -22.610 -5.281 29.241 1.00 75.38 117 ILE A O 1
ATOM 967 N N . ASN A 1 118 ? -22.932 -6.082 27.172 1.00 66.81 118 ASN A N 1
ATOM 968 C CA . ASN A 1 118 ? -24.388 -6.140 27.348 1.00 66.81 118 ASN A CA 1
ATOM 969 C C . ASN A 1 118 ? -24.804 -7.183 28.395 1.00 66.81 118 ASN A C 1
ATOM 971 O O . ASN A 1 118 ? -25.740 -6.931 29.144 1.00 66.81 118 ASN A O 1
ATOM 975 N N . ASN A 1 119 ? -24.062 -8.290 28.542 1.00 63.09 119 ASN A N 1
ATOM 976 C CA . ASN A 1 119 ? -24.301 -9.249 29.630 1.00 63.09 119 ASN A CA 1
ATOM 977 C C . ASN A 1 119 ? -24.005 -8.699 31.036 1.00 63.09 119 ASN A C 1
ATOM 979 O O . ASN A 1 119 ? -24.361 -9.355 32.002 1.00 63.09 119 ASN A O 1
ATOM 983 N N . ARG A 1 120 ? -23.354 -7.534 31.191 1.00 57.41 120 ARG A N 1
ATOM 984 C CA . ARG A 1 120 ? -23.211 -6.877 32.507 1.00 57.41 120 ARG A CA 1
ATOM 985 C C . ARG A 1 120 ? -24.397 -5.979 32.875 1.00 57.41 120 ARG A C 1
ATOM 987 O O . ARG A 1 120 ? -24.442 -5.508 34.006 1.00 57.41 120 ARG A O 1
ATOM 994 N N . LYS A 1 121 ? -25.291 -5.674 31.926 1.00 53.44 121 LYS A N 1
ATOM 995 C CA . LYS A 1 121 ? -26.460 -4.800 32.141 1.0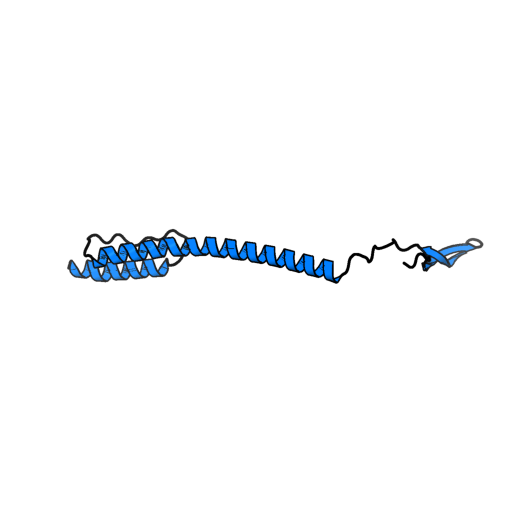0 53.44 121 LYS A CA 1
ATOM 996 C C . LYS A 1 121 ? -27.761 -5.565 32.423 1.00 53.44 121 LYS A C 1
ATOM 998 O O . LYS A 1 121 ? -28.741 -4.913 32.769 1.00 53.44 121 LYS A O 1
ATOM 1003 N N . ASN A 1 122 ? -27.750 -6.894 32.297 1.00 42.62 122 ASN A N 1
ATOM 1004 C CA . ASN A 1 122 ? -28.801 -7.803 32.772 1.00 42.62 122 ASN A CA 1
ATOM 1005 C C . ASN A 1 122 ? -28.364 -8.456 34.082 1.00 42.62 122 ASN A C 1
ATOM 1007 O O . ASN A 1 122 ? -29.257 -8.737 34.907 1.00 42.62 122 ASN A O 1
#

pLDDT: mean 82.71, std 13.03, range [42.62, 98.31]

Foldseek 3Di:
DPQFWDWDWDWDWDDDPNDTDTDTDIDTHGDPPDPPVPPPVVVVVVVVVVVVVVVVVVVVVVVVVLVVLAPVLVVQVVVLVVCVVVVDPDSDQRDHDPPRPCPVVSVVVNVVSCVPVVVVVD

Organism: NCBI:txid1049910

Sequence (122 aa):
MRNDPIKVYQKGFEDHNGVEREKFVEREIFLPDYDHKLDMFTIQVKGILFLSCLFLGMTTIFTIIYSHKMAGPIYNIKNQLRKLAAGEEPARKIKIRKGDEFQELADLLNQVIETRINNRKN

Secondary structure (DSSP, 8-state):
---PPEEEEEEEEEEETTEEEEEEEEEEEPPP---TTS-HHHHHHHHHHHHHHHHHHHHHHHHHHHHHHHHHHHHHHHHHHHHHHTT-S--------TTSTTHHHHHHHHHHHHHHHHTT--

Radius of gyration: 38.14 Å; chains: 1; bounding box: 63×26×111 Å